Protein AF-A0A2S6UN45-F1 (afdb_monomer)

Mean predicted aligned error: 5.05 Å

Structure (mmCIF, N/CA/C/O backbone):
data_AF-A0A2S6UN45-F1
#
_entry.id   AF-A0A2S6UN45-F1
#
loop_
_atom_site.group_PDB
_atom_site.id
_atom_site.type_symbol
_atom_site.label_atom_id
_atom_site.label_alt_id
_atom_site.label_comp_id
_atom_site.label_asym_id
_atom_site.label_entity_id
_atom_site.label_seq_id
_atom_site.pdbx_PDB_ins_code
_atom_site.Cartn_x
_atom_site.Cartn_y
_atom_site.Cartn_z
_atom_site.occupancy
_atom_site.B_iso_or_equiv
_atom_site.auth_seq_id
_atom_site.auth_comp_id
_atom_site.auth_asym_id
_atom_site.auth_atom_id
_atom_site.pdbx_PDB_model_num
ATOM 1 N N . LYS A 1 1 ? 7.413 -21.557 7.118 1.00 62.69 1 LYS A N 1
ATOM 2 C CA . LYS A 1 1 ? 7.357 -20.370 6.229 1.00 62.69 1 LYS A CA 1
ATOM 3 C C . LYS A 1 1 ? 7.084 -19.156 7.104 1.00 62.69 1 LYS A C 1
ATOM 5 O O . LYS A 1 1 ? 6.258 -19.280 8.000 1.00 62.69 1 LYS A O 1
ATOM 10 N N . GLY A 1 2 ? 7.836 -18.070 6.923 1.00 79.25 2 GLY A N 1
ATOM 11 C CA . GLY A 1 2 ? 7.660 -16.837 7.694 1.00 79.25 2 GLY A CA 1
ATOM 12 C C . GLY A 1 2 ? 6.434 -16.041 7.246 1.00 79.25 2 GLY A C 1
ATOM 13 O O . GLY A 1 2 ? 5.742 -16.425 6.303 1.00 79.25 2 GLY A O 1
ATOM 14 N N . MET A 1 3 ? 6.176 -14.938 7.940 1.00 85.38 3 MET A N 1
ATOM 15 C CA . MET A 1 3 ? 5.156 -13.966 7.563 1.00 85.38 3 MET A CA 1
ATOM 16 C C . MET A 1 3 ? 5.664 -13.112 6.396 1.00 85.38 3 MET A C 1
ATOM 18 O O . MET A 1 3 ? 6.809 -12.667 6.418 1.00 85.38 3 MET A O 1
ATOM 22 N N . MET A 1 4 ? 4.829 -12.912 5.379 1.00 86.44 4 MET A N 1
ATOM 23 C CA . MET A 1 4 ? 5.142 -12.061 4.233 1.00 86.44 4 MET A CA 1
ATOM 24 C C . MET A 1 4 ? 4.713 -10.622 4.479 1.00 86.44 4 MET A C 1
ATOM 26 O O . MET A 1 4 ? 3.670 -10.365 5.084 1.00 86.44 4 MET A O 1
ATOM 30 N N . GLU A 1 5 ? 5.482 -9.691 3.927 1.00 84.62 5 GLU A N 1
ATOM 31 C CA . GLU A 1 5 ? 5.217 -8.261 4.009 1.00 84.62 5 GLU A CA 1
ATOM 32 C C . GLU A 1 5 ? 5.177 -7.636 2.616 1.00 84.62 5 GLU A C 1
ATOM 34 O O . GLU A 1 5 ? 5.808 -8.126 1.677 1.00 84.62 5 GLU A O 1
ATOM 39 N N . LEU A 1 6 ? 4.413 -6.552 2.482 1.00 86.12 6 LEU A N 1
ATOM 40 C CA . LEU A 1 6 ? 4.423 -5.735 1.275 1.00 86.12 6 LEU A CA 1
ATOM 41 C C . LEU A 1 6 ? 5.539 -4.686 1.386 1.00 86.12 6 LEU A C 1
ATOM 43 O O . LEU A 1 6 ? 5.697 -4.098 2.458 1.00 86.12 6 LEU A O 1
ATOM 47 N N . PRO A 1 7 ? 6.282 -4.398 0.302 1.00 87.81 7 PRO A N 1
ATOM 48 C CA . PRO A 1 7 ? 7.245 -3.305 0.298 1.00 87.81 7 PRO A CA 1
ATOM 49 C C . PRO A 1 7 ? 6.556 -1.982 0.639 1.00 87.81 7 PRO A C 1
ATOM 51 O O . PRO A 1 7 ? 5.569 -1.610 0.003 1.00 87.81 7 PRO A O 1
ATOM 54 N N . MET A 1 8 ? 7.080 -1.264 1.630 1.00 90.19 8 MET A N 1
ATOM 55 C CA . MET A 1 8 ? 6.519 0.012 2.066 1.00 90.19 8 MET A CA 1
ATOM 56 C C . MET A 1 8 ? 7.600 0.979 2.536 1.00 90.19 8 MET A C 1
ATOM 58 O O . MET A 1 8 ? 8.703 0.581 2.914 1.00 90.19 8 MET A O 1
ATOM 62 N N . THR A 1 9 ? 7.269 2.269 2.526 1.00 92.12 9 THR A N 1
ATOM 63 C CA . THR A 1 9 ? 8.097 3.280 3.181 1.00 92.12 9 THR A CA 1
ATOM 64 C C . THR A 1 9 ? 8.097 3.074 4.701 1.00 92.12 9 THR A C 1
ATOM 66 O O . THR A 1 9 ? 7.168 2.468 5.246 1.00 92.12 9 THR A O 1
ATOM 69 N N . PRO A 1 10 ? 9.109 3.590 5.423 1.00 91.69 10 PRO A N 1
ATOM 70 C CA . PRO A 1 10 ? 9.064 3.623 6.878 1.00 91.69 10 PRO A CA 1
ATOM 71 C C . PRO A 1 10 ? 7.808 4.342 7.387 1.00 91.69 10 PRO A C 1
ATOM 73 O O . PRO A 1 10 ? 7.331 5.307 6.779 1.00 91.69 10 PRO A O 1
ATOM 76 N N . LEU A 1 11 ? 7.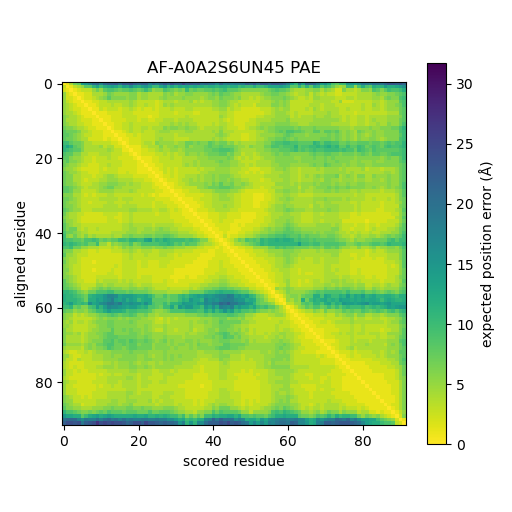296 3.900 8.536 1.00 90.06 11 LEU A N 1
ATOM 77 C CA . LEU A 1 11 ? 6.208 4.599 9.214 1.00 90.06 11 LEU A CA 1
ATOM 78 C C . LEU A 1 11 ? 6.652 6.021 9.576 1.00 90.06 11 LEU A C 1
ATOM 80 O O . LEU A 1 11 ? 7.765 6.243 10.051 1.00 90.06 11 LEU A O 1
ATOM 84 N N . SER A 1 12 ? 5.770 6.986 9.337 1.00 91.31 12 SER A N 1
ATOM 85 C CA . SER A 1 12 ? 6.044 8.403 9.548 1.00 91.31 12 SER A CA 1
ATOM 86 C C . SER A 1 12 ? 4.812 9.088 10.124 1.00 91.31 12 SER A C 1
ATOM 88 O O . SER A 1 12 ? 3.699 8.877 9.652 1.00 91.31 12 SER A O 1
ATOM 90 N N . ASN A 1 13 ? 5.028 9.980 11.091 1.00 91.19 13 ASN A N 1
ATOM 91 C CA . ASN A 1 13 ? 3.980 10.851 11.637 1.00 91.19 13 ASN A CA 1
ATOM 92 C C . ASN A 1 13 ? 3.648 12.025 10.697 1.00 91.19 13 ASN A C 1
ATOM 94 O O . ASN A 1 13 ? 2.756 12.823 10.974 1.00 91.19 13 ASN A O 1
ATOM 98 N N . LYS A 1 14 ? 4.399 12.169 9.598 1.00 90.12 1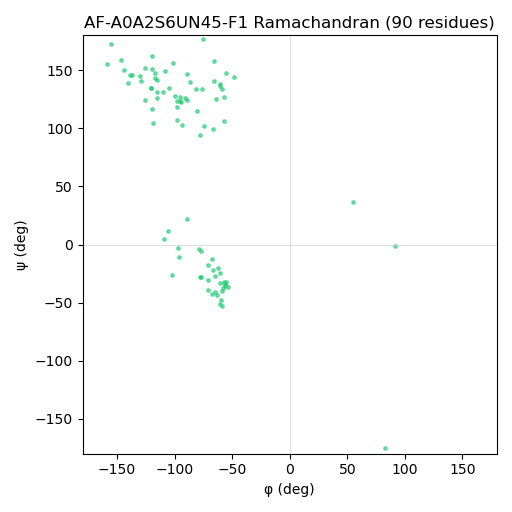4 LYS A N 1
ATOM 99 C CA . LYS A 1 14 ? 4.188 13.172 8.552 1.00 90.12 14 LYS A CA 1
ATOM 100 C C . LYS A 1 14 ? 3.820 12.478 7.250 1.00 90.12 14 LYS A C 1
ATOM 102 O O . LYS A 1 14 ? 4.420 11.458 6.907 1.00 90.12 14 LYS A O 1
ATOM 107 N N . LYS A 1 15 ? 2.900 13.081 6.495 1.00 88.31 15 LYS A N 1
ATOM 108 C CA . LYS A 1 15 ? 2.576 12.625 5.142 1.00 88.31 15 LYS A CA 1
ATOM 109 C C . LYS A 1 15 ? 3.825 12.662 4.269 1.00 88.31 15 LYS A C 1
ATOM 111 O O . LYS A 1 15 ? 4.575 13.640 4.271 1.00 88.31 15 LYS A O 1
ATOM 116 N N . TRP A 1 16 ? 4.031 11.582 3.529 1.00 89.81 16 TRP A N 1
ATOM 117 C CA . TRP A 1 16 ? 5.059 11.529 2.507 1.00 89.81 16 TRP A CA 1
ATOM 118 C C . TRP A 1 16 ? 4.713 12.505 1.381 1.00 89.81 16 TRP A C 1
ATOM 120 O O . TRP A 1 16 ? 3.548 12.649 1.015 1.00 89.81 16 TRP A O 1
ATOM 130 N N . ASN A 1 17 ? 5.723 13.188 0.847 1.00 86.19 17 ASN A N 1
ATOM 131 C CA . ASN A 1 17 ? 5.571 13.986 -0.363 1.00 86.19 17 ASN A CA 1
ATOM 132 C C . ASN A 1 17 ? 6.143 13.210 -1.554 1.00 86.19 17 ASN A C 1
ATOM 134 O O . ASN A 1 17 ? 7.002 12.344 -1.387 1.00 86.19 17 ASN A O 1
ATOM 138 N N . SER A 1 18 ? 5.675 13.523 -2.760 1.00 79.62 18 SER A N 1
ATOM 139 C CA . SER A 1 18 ? 6.066 12.812 -3.984 1.00 79.62 18 SER A CA 1
ATOM 140 C C . SER A 1 18 ? 7.579 12.798 -4.219 1.00 79.62 18 SER A C 1
ATOM 142 O O . SER A 1 18 ? 8.121 11.792 -4.664 1.00 79.62 18 SER A O 1
ATOM 144 N N . VAL A 1 19 ? 8.282 13.875 -3.859 1.00 84.56 19 VAL A N 1
ATOM 145 C CA . VAL A 1 19 ? 9.735 14.002 -4.050 1.00 84.56 19 VAL A CA 1
ATOM 146 C C . VAL A 1 19 ? 10.517 13.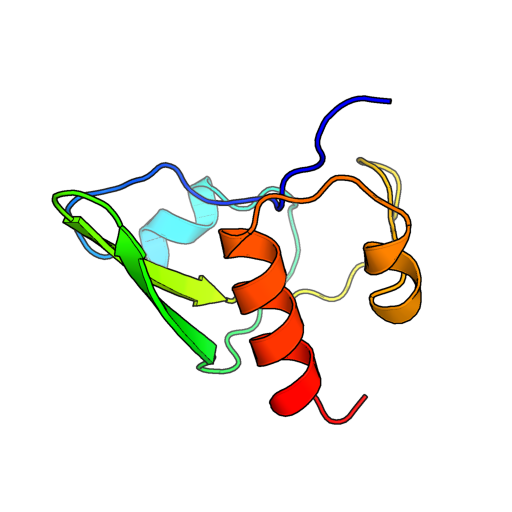086 -3.102 1.00 84.56 19 VAL A C 1
ATOM 148 O O . VAL A 1 19 ? 11.518 12.489 -3.499 1.00 84.56 19 VAL A O 1
ATOM 151 N N . SER A 1 20 ? 10.082 12.947 -1.848 1.00 84.50 20 SER A N 1
ATOM 152 C CA . SER A 1 20 ? 10.761 12.102 -0.861 1.00 84.50 20 SER A CA 1
ATOM 153 C C . SER A 1 20 ? 10.460 10.616 -1.042 1.00 84.50 20 SER A C 1
ATOM 155 O O . SER A 1 20 ? 11.331 9.798 -0.743 1.00 84.50 20 SER A O 1
ATOM 157 N N . LEU A 1 21 ? 9.290 10.265 -1.589 1.00 87.69 21 LEU A N 1
ATOM 158 C CA . LEU A 1 21 ? 8.896 8.878 -1.869 1.00 87.69 21 LEU A CA 1
ATOM 159 C C . LEU A 1 21 ? 9.871 8.154 -2.800 1.00 87.69 21 LEU A C 1
ATOM 161 O O . LEU A 1 21 ? 10.180 6.989 -2.555 1.00 87.69 21 LEU A O 1
ATOM 165 N N . VAL A 1 22 ? 10.418 8.851 -3.803 1.00 87.56 22 VAL A N 1
ATOM 166 C CA . VAL A 1 22 ? 11.333 8.266 -4.802 1.00 87.56 22 VAL A CA 1
ATOM 167 C C . VAL A 1 22 ? 12.542 7.584 -4.152 1.00 87.56 22 VAL A C 1
ATOM 169 O O . VAL A 1 22 ? 13.029 6.571 -4.648 1.00 87.56 22 VAL A O 1
ATOM 172 N N . LYS A 1 23 ? 13.011 8.094 -3.005 1.00 89.00 23 LYS A N 1
ATOM 173 C CA . LYS A 1 23 ? 14.156 7.529 -2.269 1.00 89.00 23 LYS A CA 1
ATOM 174 C C . LYS A 1 23 ? 13.851 6.189 -1.597 1.00 89.00 23 LYS A C 1
ATOM 176 O O . LYS A 1 23 ? 14.778 5.485 -1.211 1.00 89.00 23 LYS A O 1
ATOM 181 N N . HIS A 1 24 ? 12.573 5.862 -1.437 1.00 90.19 24 HIS A N 1
ATOM 182 C CA . HIS A 1 24 ? 12.097 4.663 -0.756 1.00 90.19 24 HIS A CA 1
ATOM 183 C C . HIS A 1 24 ? 11.485 3.640 -1.714 1.00 90.19 24 HIS A C 1
ATOM 185 O O . HIS A 1 24 ? 10.969 2.619 -1.262 1.00 90.19 24 HIS A O 1
ATOM 191 N N . TYR A 1 25 ? 11.530 3.889 -3.025 1.00 89.44 25 TYR A N 1
ATOM 192 C CA . TYR A 1 25 ? 11.046 2.920 -3.993 1.00 89.44 25 TYR A CA 1
ATOM 193 C C . TYR A 1 25 ? 11.894 1.646 -3.939 1.00 89.44 25 TYR A C 1
ATOM 195 O O . TYR A 1 25 ? 13.115 1.714 -4.094 1.00 89.44 25 TYR A O 1
ATOM 203 N N . PRO A 1 26 ? 11.267 0.473 -3.738 1.00 87.31 26 PRO A N 1
ATOM 204 C CA . PRO A 1 26 ? 11.997 -0.786 -3.613 1.00 87.31 26 PRO A CA 1
ATOM 205 C C . PRO A 1 26 ? 12.683 -1.184 -4.924 1.00 87.31 26 PRO A C 1
ATOM 207 O O . PRO A 1 26 ? 13.635 -1.960 -4.917 1.00 87.31 26 PRO A O 1
ATOM 210 N N . LEU A 1 27 ? 12.199 -0.660 -6.053 1.00 87.12 27 LEU A N 1
ATOM 211 C CA . LEU A 1 27 ? 12.698 -0.932 -7.393 1.00 87.12 27 LEU A CA 1
ATOM 212 C C . LEU A 1 27 ? 12.776 0.373 -8.195 1.00 87.12 27 LEU A C 1
ATOM 214 O O . LEU A 1 27 ? 11.929 1.258 -8.056 1.00 87.12 27 LEU A O 1
ATOM 218 N N . LYS A 1 28 ? 13.788 0.465 -9.066 1.00 85.12 28 LYS A N 1
ATOM 219 C CA . LYS A 1 28 ? 13.910 1.532 -10.066 1.00 85.12 28 LYS A CA 1
ATOM 220 C C . LYS A 1 28 ? 12.968 1.230 -11.232 1.00 85.12 28 LYS A C 1
ATOM 222 O O . LYS A 1 28 ? 13.327 0.475 -12.133 1.00 85.12 28 LYS A O 1
ATOM 227 N N . CYS A 1 29 ? 11.770 1.789 -11.181 1.00 87.12 29 CYS A N 1
ATOM 228 C CA . CYS A 1 29 ? 10.738 1.652 -12.202 1.00 87.12 29 CYS A CA 1
ATOM 229 C C . CYS A 1 29 ? 9.792 2.855 -12.154 1.00 87.12 29 CYS A C 1
ATOM 231 O O . CYS A 1 29 ? 9.882 3.683 -11.244 1.00 87.12 29 CYS A O 1
ATOM 233 N N . ASP A 1 30 ? 8.897 2.943 -13.133 1.00 89.38 30 ASP A N 1
ATOM 234 C CA . ASP A 1 30 ? 7.892 3.997 -13.178 1.00 89.38 30 ASP A CA 1
ATOM 235 C C . ASP A 1 30 ? 6.736 3.633 -12.250 1.00 89.38 30 ASP A C 1
ATOM 237 O O . ASP A 1 30 ? 6.046 2.627 -12.448 1.00 89.38 30 ASP A O 1
ATOM 241 N N . TRP A 1 31 ? 6.565 4.429 -11.199 1.00 90.62 31 TRP A N 1
ATOM 242 C CA . TRP A 1 31 ? 5.482 4.273 -10.239 1.00 90.62 31 TRP A CA 1
ATOM 243 C C . TRP A 1 31 ? 4.322 5.187 -10.621 1.00 90.62 31 TRP A C 1
ATOM 245 O O . TRP A 1 31 ? 4.487 6.391 -10.799 1.00 90.62 31 TRP A O 1
ATOM 255 N N . GLU A 1 32 ? 3.142 4.597 -10.725 1.00 91.38 32 GLU A N 1
ATOM 256 C CA . GLU A 1 32 ? 1.884 5.243 -11.046 1.00 91.38 32 GLU A CA 1
ATOM 257 C C . GLU A 1 32 ? 1.019 5.370 -9.795 1.00 91.38 32 GLU A C 1
ATOM 259 O O . GLU A 1 32 ? 0.820 4.416 -9.034 1.00 91.38 32 GLU A O 1
ATOM 264 N N . ASP A 1 33 ? 0.441 6.552 -9.631 1.00 91.44 33 ASP A N 1
ATOM 265 C CA . ASP A 1 33 ? -0.576 6.809 -8.628 1.00 91.44 33 ASP A CA 1
ATOM 266 C C . ASP A 1 33 ? -1.971 6.518 -9.202 1.00 91.44 33 ASP A C 1
ATOM 268 O O . ASP A 1 33 ? -2.363 7.059 -10.237 1.00 91.44 33 ASP A O 1
ATOM 272 N N . LYS A 1 34 ? -2.728 5.648 -8.527 1.00 90.12 34 LYS A N 1
ATOM 273 C CA . LYS A 1 34 ? -4.134 5.343 -8.856 1.00 90.12 34 LYS A CA 1
ATOM 274 C C . LYS A 1 34 ? -5.121 5.976 -7.870 1.00 90.12 34 LYS A C 1
ATOM 276 O O . LYS A 1 34 ? -6.299 5.634 -7.888 1.00 90.12 34 LYS A O 1
ATOM 281 N N . ASN A 1 35 ? -4.653 6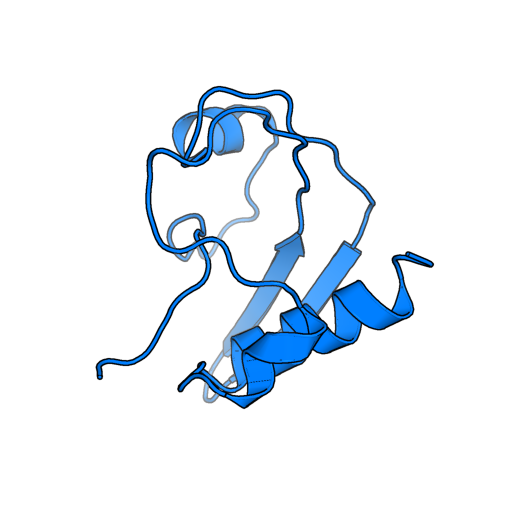.881 -7.010 1.00 90.50 35 ASN A N 1
ATOM 282 C CA . ASN A 1 35 ? -5.407 7.546 -5.946 1.00 90.50 35 ASN A CA 1
ATOM 283 C C . ASN A 1 35 ? -6.092 6.567 -4.977 1.00 90.50 35 ASN A C 1
ATOM 285 O O . ASN A 1 35 ? -7.203 6.811 -4.503 1.00 90.50 35 ASN A O 1
ATOM 289 N N . ILE A 1 36 ? -5.439 5.439 -4.675 1.00 92.25 36 ILE A N 1
ATOM 290 C CA . ILE A 1 36 ? -5.984 4.428 -3.763 1.00 92.25 36 ILE A CA 1
ATOM 291 C C . ILE A 1 36 ? -5.393 4.620 -2.369 1.00 92.25 36 ILE A C 1
ATOM 293 O O . ILE A 1 36 ? -4.193 4.453 -2.149 1.00 92.25 36 ILE A O 1
ATOM 297 N N . PHE A 1 37 ? -6.275 4.899 -1.411 1.00 91.94 37 PHE A N 1
ATOM 298 C CA . PHE A 1 37 ? -5.927 5.091 -0.008 1.00 91.94 37 PHE A CA 1
ATOM 299 C C . PHE A 1 37 ? -6.580 4.029 0.877 1.00 91.94 37 PHE A C 1
ATOM 301 O O . PHE A 1 37 ? -7.727 3.614 0.662 1.00 91.94 37 PHE A O 1
ATOM 308 N N . VAL A 1 38 ? -5.849 3.607 1.905 1.00 92.38 38 VAL A N 1
ATOM 309 C CA . VAL A 1 38 ? -6.315 2.697 2.953 1.00 92.38 38 VAL A CA 1
ATOM 310 C C . VAL A 1 38 ? -6.064 3.363 4.293 1.00 92.38 38 VAL A C 1
ATOM 312 O O . VAL A 1 38 ? -4.937 3.729 4.605 1.00 92.38 38 VAL A O 1
ATOM 315 N N . SER A 1 39 ? -7.115 3.498 5.095 1.00 91.94 39 SER A N 1
ATOM 316 C CA . SER A 1 39 ? -7.015 3.990 6.464 1.00 91.94 39 SER A CA 1
ATOM 317 C C . SER A 1 39 ? -7.549 2.936 7.423 1.00 91.94 39 SER A C 1
ATOM 319 O O . SER A 1 39 ? -8.589 2.322 7.166 1.00 91.94 39 SER A O 1
ATOM 321 N N . THR A 1 40 ? -6.831 2.687 8.514 1.00 90.88 40 THR A N 1
ATOM 322 C CA . THR A 1 40 ? -7.283 1.797 9.585 1.00 90.88 40 THR A CA 1
ATOM 323 C C . THR A 1 40 ? -6.933 2.393 10.935 1.00 90.88 40 THR A C 1
ATOM 325 O O . THR A 1 40 ? -5.874 2.991 11.109 1.00 90.88 40 THR A O 1
ATOM 328 N N . LEU A 1 41 ? -7.790 2.154 11.921 1.00 91.31 41 LEU A N 1
ATOM 329 C CA . LEU A 1 41 ? -7.425 2.353 13.313 1.00 91.31 41 LEU A CA 1
ATOM 330 C C . LEU A 1 41 ? -6.643 1.127 13.801 1.00 91.31 41 LEU A C 1
ATOM 332 O O . LEU A 1 41 ? -7.038 -0.013 13.532 1.00 91.31 41 LEU A O 1
ATOM 336 N N . LEU A 1 42 ? -5.530 1.373 14.479 1.00 88.00 42 LEU A N 1
ATOM 337 C CA . LEU A 1 42 ? -4.784 0.413 15.287 1.00 88.00 42 LEU A CA 1
ATOM 338 C C . LEU A 1 42 ? -4.767 0.939 16.726 1.00 88.00 42 LEU A C 1
ATOM 340 O O . LEU A 1 42 ? -5.071 2.106 16.973 1.00 88.00 42 LEU A O 1
ATOM 344 N N . SER A 1 43 ? -4.461 0.080 17.696 1.00 88.44 43 SER A N 1
ATOM 345 C CA . SER A 1 43 ? -4.488 0.463 19.109 1.00 88.44 43 SER A CA 1
ATOM 346 C C . SER A 1 43 ? -3.565 1.659 19.372 1.00 88.44 43 SER A C 1
ATOM 348 O O . SER A 1 43 ? -2.346 1.519 19.374 1.00 88.44 43 SER A O 1
ATOM 350 N N . GLY A 1 44 ? -4.160 2.837 19.579 1.00 89.44 44 GLY A N 1
ATOM 351 C CA . GLY A 1 44 ? -3.453 4.080 19.889 1.00 89.44 44 GLY A CA 1
ATOM 352 C C . GLY A 1 44 ? -3.051 4.956 18.696 1.00 89.44 44 GLY A C 1
ATOM 353 O O . GLY A 1 44 ? -2.506 6.030 18.930 1.00 89.44 44 GLY A O 1
ATOM 354 N N . PHE A 1 45 ? -3.316 4.564 17.442 1.00 90.00 45 PHE A N 1
ATOM 355 C CA . PHE A 1 45 ? -3.032 5.420 16.280 1.00 90.00 45 PHE A CA 1
ATOM 356 C C . PHE A 1 45 ? -3.852 5.053 15.037 1.00 90.00 45 PHE A C 1
ATOM 358 O O . PHE A 1 45 ? -4.279 3.914 14.849 1.00 90.00 45 PHE A O 1
ATOM 365 N N . GLN A 1 46 ? -4.046 6.027 14.149 1.00 92.25 46 GLN A N 1
ATOM 366 C CA . GLN A 1 46 ? -4.621 5.809 12.825 1.00 92.25 46 GLN A CA 1
ATOM 367 C C . GLN A 1 46 ? -3.492 5.650 11.808 1.00 92.25 46 GLN A C 1
ATOM 369 O O . GLN A 1 46 ? -2.632 6.519 11.680 1.00 92.25 46 GLN A O 1
ATOM 374 N N . LEU A 1 47 ? -3.494 4.532 11.090 1.00 92.06 47 LEU A N 1
ATOM 375 C CA . LEU A 1 47 ? -2.572 4.286 9.992 1.00 92.06 47 LEU A CA 1
ATOM 376 C C . LEU A 1 47 ? -3.243 4.683 8.680 1.00 92.06 47 LEU A C 1
ATOM 378 O O . LEU A 1 47 ? -4.288 4.135 8.325 1.00 92.06 47 LEU A O 1
ATOM 382 N N . GLU A 1 48 ? -2.615 5.599 7.953 1.00 93.06 48 GLU A N 1
ATOM 383 C CA . GLU A 1 48 ? -2.990 5.978 6.593 1.00 93.06 48 GLU A CA 1
ATOM 384 C C . GLU A 1 48 ? -1.925 5.485 5.615 1.00 93.06 48 GLU A C 1
ATOM 386 O O . GLU A 1 48 ? -0.730 5.698 5.817 1.00 93.06 48 GLU A O 1
ATOM 391 N N . MET A 1 49 ? -2.359 4.827 4.546 1.00 92.75 49 MET A N 1
ATOM 392 C CA . MET A 1 49 ? -1.496 4.317 3.488 1.00 92.75 49 MET A CA 1
ATOM 393 C C . MET A 1 49 ? -2.019 4.763 2.131 1.00 92.75 49 MET A C 1
ATOM 395 O O . MET A 1 49 ? -3.223 4.736 1.871 1.00 92.75 49 MET A O 1
ATOM 399 N N . HIS A 1 50 ? -1.088 5.120 1.257 1.00 92.75 50 HIS A N 1
ATOM 400 C CA . HIS A 1 50 ? -1.324 5.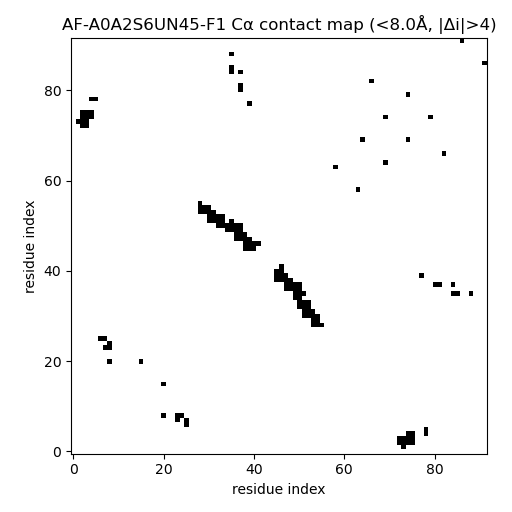459 -0.139 1.00 92.75 50 HIS A CA 1
ATOM 401 C C . HIS A 1 50 ? -0.617 4.420 -1.004 1.00 92.75 50 HIS A C 1
ATOM 403 O O . HIS A 1 50 ? 0.564 4.143 -0.797 1.00 92.75 50 HIS A O 1
ATOM 409 N N . ILE A 1 51 ? -1.361 3.794 -1.910 1.00 92.06 51 ILE A N 1
ATOM 410 C CA . ILE A 1 51 ? -0.880 2.669 -2.709 1.00 92.06 51 ILE A CA 1
ATOM 411 C C . ILE A 1 51 ? -0.444 3.174 -4.080 1.00 92.06 51 ILE A C 1
ATOM 413 O O . ILE A 1 51 ? -1.243 3.754 -4.818 1.00 92.06 51 ILE A O 1
ATOM 417 N N . LEU A 1 52 ? 0.808 2.888 -4.425 1.00 91.50 52 LEU A N 1
ATOM 418 C CA . LEU A 1 52 ? 1.380 3.136 -5.743 1.00 91.50 52 LEU A CA 1
ATOM 419 C C . LEU A 1 52 ? 1.579 1.813 -6.484 1.00 91.50 52 LEU A C 1
ATOM 421 O O . LEU A 1 52 ? 1.837 0.775 -5.869 1.00 91.50 52 LEU A O 1
ATOM 425 N N . PHE A 1 53 ? 1.481 1.861 -7.807 1.00 91.19 53 PHE A N 1
ATOM 426 C CA . PHE A 1 53 ? 1.589 0.693 -8.677 1.00 91.19 53 PHE A CA 1
ATOM 427 C C . PHE A 1 53 ? 2.749 0.861 -9.636 1.00 91.19 53 PHE A C 1
ATOM 429 O O . PHE A 1 53 ? 3.070 1.967 -10.038 1.00 91.19 53 PHE A O 1
ATOM 436 N N . SER A 1 54 ? 3.359 -0.236 -10.054 1.00 90.19 54 SER A N 1
ATOM 437 C CA . SER A 1 54 ? 4.331 -0.204 -11.138 1.00 90.19 54 SER A CA 1
ATOM 438 C C . SER A 1 54 ? 4.212 -1.468 -11.968 1.00 90.19 54 SER A C 1
ATOM 440 O O . SER A 1 54 ? 3.824 -2.524 -11.462 1.00 90.19 54 SER A O 1
ATOM 442 N N . LYS A 1 55 ? 4.536 -1.355 -13.254 1.00 88.94 55 LYS A N 1
ATOM 443 C CA . LYS A 1 55 ? 4.676 -2.500 -14.149 1.00 88.94 55 LYS A CA 1
ATOM 444 C C . LYS A 1 55 ? 6.153 -2.808 -14.287 1.00 88.94 55 LYS A C 1
ATOM 446 O O . LYS A 1 55 ? 6.940 -1.930 -14.631 1.00 88.94 55 LYS A O 1
ATOM 451 N N . ILE A 1 56 ? 6.523 -4.062 -14.053 1.00 86.94 56 ILE A N 1
ATOM 452 C CA . ILE A 1 56 ? 7.901 -4.500 -14.229 1.00 86.94 56 ILE A CA 1
ATOM 453 C C . ILE A 1 56 ? 7.967 -5.768 -15.071 1.00 86.94 56 ILE A C 1
ATOM 455 O O . ILE A 1 56 ? 7.130 -6.658 -14.949 1.00 86.94 56 ILE A O 1
ATOM 459 N N . ASN A 1 57 ? 9.016 -5.865 -15.885 1.00 82.00 57 ASN A N 1
ATOM 460 C CA . ASN A 1 57 ? 9.292 -7.053 -16.694 1.00 82.00 57 ASN A CA 1
ATOM 461 C C . ASN A 1 57 ? 10.301 -7.997 -16.018 1.00 82.00 57 ASN A C 1
ATOM 463 O O . ASN A 1 57 ? 10.511 -9.112 -16.483 1.00 82.00 57 ASN A O 1
ATOM 467 N N . ASN A 1 58 ? 10.952 -7.560 -14.935 1.00 77.75 58 ASN A N 1
ATOM 468 C CA . ASN A 1 58 ? 12.057 -8.278 -14.309 1.00 77.75 58 ASN A CA 1
ATOM 469 C C . ASN A 1 58 ? 11.737 -8.670 -12.859 1.00 77.75 58 ASN A C 1
ATOM 471 O O . ASN A 1 58 ? 11.817 -7.843 -11.959 1.00 77.75 58 ASN A O 1
ATOM 475 N N . GLN A 1 59 ? 11.439 -9.947 -12.629 1.00 78.19 59 GLN A N 1
ATOM 476 C CA . GLN A 1 59 ? 10.999 -10.492 -11.337 1.00 78.19 59 GLN A CA 1
ATOM 477 C C . GLN A 1 59 ? 12.147 -10.956 -10.415 1.00 78.19 59 GLN A C 1
ATOM 479 O O . GLN A 1 59 ? 11.949 -11.780 -9.530 1.00 78.19 59 GLN A O 1
ATOM 484 N N . ARG A 1 60 ? 13.378 -10.464 -10.606 1.00 69.94 60 ARG A N 1
ATOM 485 C CA . ARG A 1 60 ? 14.574 -11.001 -9.920 1.00 69.94 60 ARG A CA 1
ATOM 486 C C . ARG A 1 60 ? 14.640 -10.775 -8.400 1.00 69.94 60 ARG A C 1
ATOM 488 O O . ARG A 1 60 ? 15.474 -11.402 -7.759 1.00 69.94 60 ARG A O 1
ATOM 495 N N . ASN A 1 61 ? 13.785 -9.927 -7.823 1.00 70.12 61 ASN A N 1
ATOM 496 C CA . ASN A 1 61 ? 13.824 -9.583 -6.398 1.00 70.12 61 ASN A CA 1
ATOM 497 C C . ASN A 1 61 ? 12.516 -9.977 -5.696 1.00 70.12 61 ASN A C 1
ATOM 499 O O .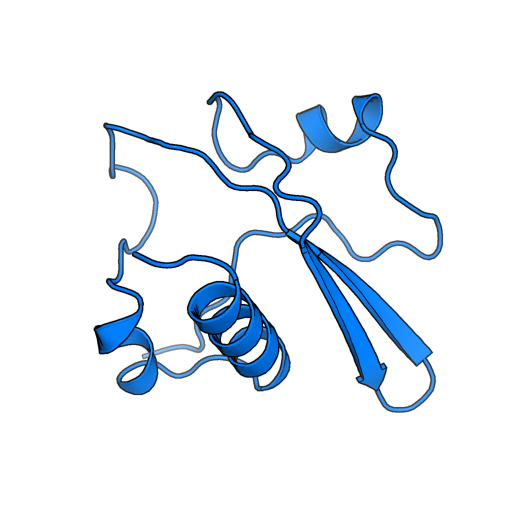 ASN A 1 61 ? 11.470 -9.399 -5.989 1.00 70.12 61 ASN A O 1
ATOM 503 N N . GLY A 1 62 ? 12.602 -10.909 -4.743 1.00 77.38 62 GLY A N 1
ATOM 504 C CA . GLY A 1 62 ? 11.476 -11.343 -3.910 1.00 77.38 62 GLY A CA 1
ATOM 505 C C . GLY A 1 62 ? 10.572 -12.398 -4.555 1.00 77.38 62 GLY A C 1
ATOM 506 O O . GLY A 1 62 ? 10.851 -12.911 -5.636 1.00 77.38 62 GLY A O 1
ATOM 507 N N . GLU A 1 63 ? 9.485 -12.735 -3.861 1.00 83.38 63 GLU A N 1
ATOM 508 C CA . GLU A 1 63 ? 8.452 -13.635 -4.377 1.00 83.38 63 GLU A CA 1
ATOM 509 C C . GLU A 1 63 ? 7.359 -12.836 -5.097 1.00 83.38 63 GLU A C 1
ATOM 511 O O . GLU A 1 63 ? 6.758 -11.924 -4.529 1.00 83.38 63 GLU A O 1
ATOM 516 N N . TRP A 1 64 ? 7.085 -13.208 -6.349 1.00 86.12 64 TRP A N 1
ATOM 517 C CA . TRP A 1 64 ? 6.024 -12.626 -7.168 1.00 86.12 64 TRP A CA 1
ATOM 518 C C . TRP A 1 64 ? 4.801 -13.526 -7.104 1.00 86.12 64 TRP A C 1
ATOM 520 O O . TRP A 1 64 ? 4.787 -14.620 -7.665 1.00 86.12 64 TRP A O 1
ATOM 530 N N . ILE A 1 65 ? 3.778 -13.077 -6.383 1.00 87.31 65 ILE A N 1
ATOM 531 C CA . ILE A 1 65 ? 2.587 -13.875 -6.101 1.00 87.31 65 ILE A CA 1
ATOM 532 C C . ILE A 1 65 ? 1.389 -13.206 -6.766 1.00 87.31 65 ILE A C 1
ATOM 534 O O . ILE A 1 65 ? 1.169 -12.006 -6.619 1.00 87.31 65 ILE A O 1
ATOM 538 N N . SER A 1 66 ? 0.600 -13.997 -7.496 1.00 86.94 66 SER A N 1
ATOM 539 C CA . SER A 1 66 ? -0.704 -13.552 -7.993 1.00 86.94 66 SER A CA 1
ATOM 540 C C . SER A 1 66 ? -1.614 -13.190 -6.819 1.00 86.94 66 SER A C 1
ATOM 542 O O . SER A 1 66 ? -1.675 -13.947 -5.850 1.00 86.94 66 SER A O 1
ATOM 544 N N . LEU A 1 67 ? -2.365 -12.087 -6.913 1.00 86.00 67 LEU A N 1
ATOM 545 C CA . LEU A 1 67 ? -3.295 -11.679 -5.850 1.00 86.00 67 LEU A CA 1
ATOM 546 C C . LEU A 1 67 ? -4.274 -12.806 -5.482 1.00 86.00 67 LEU A C 1
ATOM 548 O O . LEU A 1 67 ? -4.488 -13.057 -4.301 1.00 86.00 67 LEU A O 1
ATOM 552 N N . ASN A 1 68 ? -4.724 -13.598 -6.461 1.00 85.56 68 ASN A N 1
ATOM 553 C CA . ASN A 1 68 ? -5.604 -14.754 -6.237 1.00 85.56 68 ASN A CA 1
ATOM 554 C C . ASN A 1 68 ? -4.987 -15.833 -5.326 1.00 85.56 68 ASN A C 1
ATOM 556 O O . ASN A 1 68 ? -5.705 -16.598 -4.687 1.00 85.56 68 ASN A O 1
ATOM 560 N N . ASN A 1 69 ? -3.656 -15.897 -5.248 1.00 87.31 69 ASN A N 1
ATOM 561 C CA . ASN A 1 69 ? -2.925 -16.887 -4.458 1.00 87.31 69 ASN A CA 1
ATOM 562 C C . ASN A 1 69 ? -2.490 -16.360 -3.086 1.00 87.31 69 ASN A C 1
ATOM 564 O O . ASN A 1 69 ? -1.919 -17.120 -2.303 1.00 87.31 69 ASN A O 1
ATOM 568 N N . ILE A 1 70 ? -2.750 -15.091 -2.762 1.00 85.81 70 ILE A N 1
ATOM 569 C CA . ILE A 1 70 ? -2.242 -14.464 -1.536 1.00 85.81 70 ILE A CA 1
ATOM 570 C C . ILE A 1 70 ? -2.807 -15.098 -0.259 1.00 85.81 70 ILE A C 1
ATOM 572 O O . ILE A 1 70 ? -2.143 -15.110 0.775 1.00 85.81 70 ILE A O 1
ATOM 576 N N . GLY A 1 71 ? -4.008 -15.683 -0.338 1.00 83.50 71 GLY A N 1
ATOM 577 C CA . GLY A 1 71 ? -4.643 -16.406 0.767 1.00 83.50 71 GLY A CA 1
ATOM 578 C C . GLY A 1 71 ? -3.859 -17.637 1.228 1.00 83.50 71 GLY A C 1
ATOM 579 O O . GLY A 1 71 ? -4.008 -18.057 2.373 1.00 83.50 71 GLY A O 1
ATOM 580 N N . ASN A 1 72 ? -2.972 -18.164 0.378 1.00 87.88 72 ASN A N 1
ATOM 581 C CA . ASN A 1 72 ? -2.101 -19.296 0.702 1.00 87.88 72 ASN A CA 1
ATOM 582 C C . ASN A 1 72 ? -0.882 -18.894 1.550 1.00 87.88 72 ASN A C 1
ATOM 584 O O . ASN A 1 72 ? -0.092 -19.755 1.943 1.00 87.88 72 ASN A O 1
ATOM 588 N N . TYR A 1 73 ? -0.709 -17.598 1.823 1.00 88.81 73 TYR A N 1
ATOM 589 C CA . TYR A 1 73 ? 0.437 -17.052 2.536 1.00 88.81 73 TYR A CA 1
ATOM 590 C C . TYR A 1 73 ? 0.020 -16.393 3.850 1.00 88.81 73 TYR A C 1
ATOM 592 O O . TYR A 1 73 ? -1.058 -15.810 3.998 1.00 88.81 73 TYR A O 1
ATOM 600 N N . ALA A 1 74 ? 0.914 -16.469 4.835 1.00 90.19 74 ALA A N 1
ATOM 601 C CA . ALA A 1 74 ? 0.749 -15.765 6.094 1.00 90.19 74 ALA A CA 1
ATOM 602 C C . ALA A 1 74 ? 1.039 -14.275 5.874 1.00 90.19 74 ALA A C 1
ATOM 604 O O . ALA A 1 74 ? 2.194 -13.872 5.778 1.00 90.19 74 ALA A O 1
ATOM 605 N N . VAL A 1 75 ? -0.020 -13.471 5.783 1.00 89.94 75 VAL A N 1
ATOM 606 C CA . VAL A 1 75 ? 0.052 -12.024 5.548 1.00 89.94 75 VAL A CA 1
ATOM 607 C C . VAL A 1 75 ? -0.612 -11.279 6.716 1.00 89.94 75 VAL A C 1
ATOM 609 O O . VAL A 1 75 ? -1.719 -11.666 7.117 1.00 89.94 75 VAL A O 1
ATOM 612 N N . PRO A 1 76 ? 0.007 -10.209 7.258 1.00 89.06 76 PRO A N 1
ATOM 613 C CA . PRO A 1 76 ? -0.595 -9.341 8.262 1.00 89.06 76 PRO A CA 1
ATOM 614 C C . PRO A 1 76 ? -2.008 -8.884 7.892 1.00 89.06 76 PRO A C 1
ATOM 616 O O . PRO A 1 76 ? -2.312 -8.588 6.734 1.00 89.06 76 PRO A O 1
ATOM 619 N N . SER A 1 77 ? -2.880 -8.761 8.894 1.00 88.50 77 SER A N 1
ATOM 620 C CA . SER A 1 77 ? -4.281 -8.357 8.700 1.00 88.50 77 SER A CA 1
ATOM 621 C C . SER A 1 77 ? -4.417 -7.010 7.985 1.00 88.50 77 SER A C 1
ATOM 623 O O . SER A 1 77 ? -5.326 -6.826 7.176 1.00 88.50 77 SER A O 1
ATOM 625 N N . ILE A 1 78 ? -3.488 -6.085 8.231 1.00 88.69 78 ILE A N 1
ATOM 626 C CA . ILE A 1 78 ? -3.445 -4.794 7.552 1.00 88.69 78 ILE A CA 1
ATOM 627 C C . ILE A 1 78 ? -3.204 -4.937 6.047 1.00 88.69 78 ILE A C 1
ATOM 629 O O . ILE A 1 78 ? -3.920 -4.335 5.250 1.00 88.69 78 ILE A O 1
ATOM 633 N N . PHE A 1 79 ? -2.283 -5.803 5.632 1.00 89.75 79 PHE A N 1
ATOM 634 C CA . PHE A 1 79 ? -2.016 -6.034 4.216 1.00 89.75 79 PHE A CA 1
ATOM 635 C C . PHE A 1 79 ? -3.157 -6.795 3.538 1.00 89.75 79 PHE A C 1
ATOM 637 O O . PHE A 1 79 ? -3.476 -6.494 2.393 1.00 89.75 79 PHE A O 1
ATOM 644 N N . LYS A 1 80 ? -3.884 -7.665 4.253 1.00 88.81 80 LYS A N 1
ATOM 645 C CA . LYS A 1 80 ? -5.141 -8.238 3.730 1.00 88.81 80 LYS A CA 1
ATOM 646 C C . LYS A 1 80 ? -6.179 -7.156 3.402 1.00 88.81 80 LYS A C 1
ATOM 648 O O . LYS A 1 80 ? -6.839 -7.238 2.369 1.00 88.81 80 LYS A O 1
ATOM 653 N N . LYS A 1 81 ? -6.302 -6.114 4.240 1.00 88.62 81 LYS A N 1
ATOM 654 C CA . LYS A 1 81 ? -7.176 -4.958 3.949 1.00 88.62 81 LYS A CA 1
ATOM 655 C C . LYS A 1 81 ? -6.702 -4.182 2.720 1.00 88.62 81 LYS A C 1
ATOM 657 O O . LYS A 1 81 ? -7.533 -3.774 1.913 1.00 88.62 81 LYS A O 1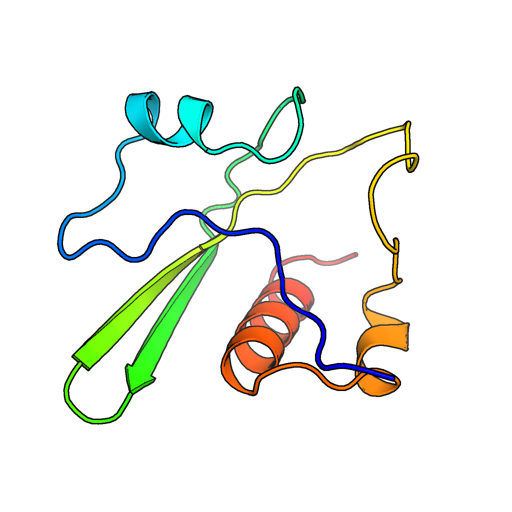
ATOM 662 N N . VAL A 1 82 ? -5.388 -3.995 2.581 1.00 90.50 82 VAL A N 1
ATOM 663 C CA . VAL A 1 82 ? -4.772 -3.360 1.405 1.00 90.50 82 VAL A CA 1
ATOM 664 C C . VAL A 1 82 ? -5.124 -4.132 0.140 1.00 90.50 82 VAL A C 1
ATOM 666 O O . VAL A 1 82 ? -5.690 -3.551 -0.779 1.00 90.50 82 VAL A O 1
ATOM 669 N N . ILE A 1 83 ? -4.889 -5.443 0.121 1.00 89.94 83 ILE A N 1
ATOM 670 C CA . ILE A 1 83 ? -5.169 -6.296 -1.039 1.00 89.94 83 ILE A CA 1
ATOM 671 C C . ILE A 1 83 ? -6.652 -6.258 -1.413 1.00 89.94 83 ILE A C 1
ATOM 673 O O . ILE A 1 83 ? -6.978 -5.974 -2.559 1.00 89.94 83 ILE A O 1
ATOM 677 N N . SER A 1 84 ? -7.557 -6.420 -0.443 1.00 88.31 84 SER A N 1
ATOM 678 C CA . SER A 1 84 ? -9.000 -6.344 -0.709 1.00 88.31 84 SER A CA 1
ATOM 679 C C . SER A 1 84 ? -9.429 -4.977 -1.263 1.00 88.31 84 SER A C 1
ATOM 681 O O . SER A 1 84 ? -10.350 -4.885 -2.076 1.00 88.31 84 SER A O 1
ATOM 683 N N . LYS A 1 85 ? -8.768 -3.885 -0.849 1.00 89.25 85 LYS A N 1
ATOM 684 C CA . LYS A 1 85 ? -9.004 -2.558 -1.433 1.00 89.25 85 LYS A CA 1
ATOM 685 C C . LYS A 1 85 ? -8.528 -2.510 -2.885 1.00 89.25 85 LYS A C 1
ATOM 687 O O . LYS A 1 85 ? -9.250 -1.966 -3.716 1.00 89.25 85 LYS A O 1
ATOM 692 N N . ILE A 1 86 ? -7.359 -3.074 -3.183 1.00 89.06 86 ILE A N 1
ATOM 693 C CA . ILE A 1 86 ? -6.803 -3.140 -4.540 1.00 89.06 86 ILE A CA 1
ATOM 694 C C . ILE A 1 86 ? -7.741 -3.927 -5.460 1.00 89.06 86 ILE A C 1
ATOM 696 O O . ILE A 1 86 ? -8.145 -3.385 -6.481 1.00 89.06 86 ILE A O 1
ATOM 700 N N . GLU A 1 87 ? -8.164 -5.131 -5.070 1.00 88.06 87 GLU A N 1
ATOM 701 C CA . GLU A 1 87 ? -9.069 -5.988 -5.861 1.00 88.06 87 GLU A CA 1
ATOM 702 C C . GLU A 1 87 ? -10.400 -5.306 -6.206 1.00 88.06 87 GLU A C 1
ATOM 704 O O . GLU A 1 87 ? -10.964 -5.535 -7.268 1.00 88.06 87 GLU A O 1
ATOM 709 N N . LYS A 1 88 ? -10.911 -4.434 -5.327 1.00 86.19 88 LYS A N 1
ATOM 710 C CA . LYS A 1 88 ? -12.144 -3.672 -5.588 1.00 86.19 88 LYS A CA 1
ATOM 711 C C . LYS A 1 88 ? -11.957 -2.495 -6.547 1.00 86.19 88 LYS A C 1
ATOM 713 O O . LYS A 1 88 ? -12.936 -2.051 -7.136 1.00 86.19 88 LYS A O 1
ATOM 718 N N . ASN A 1 89 ? -10.756 -1.918 -6.610 1.00 82.50 89 ASN A N 1
ATOM 719 C CA . ASN A 1 89 ? -10.486 -0.682 -7.360 1.00 82.50 89 ASN A CA 1
ATOM 720 C C . ASN A 1 89 ? -9.782 -0.947 -8.692 1.00 82.50 89 ASN A C 1
ATOM 722 O O . ASN A 1 89 ? -9.920 -0.160 -9.625 1.00 82.50 89 ASN A O 1
ATOM 726 N N . LEU A 1 90 ? -9.038 -2.044 -8.790 1.00 75.25 90 LEU A N 1
ATOM 727 C CA . LEU A 1 90 ? -8.513 -2.546 -10.043 1.00 75.25 90 LEU A CA 1
ATOM 728 C C . LEU A 1 90 ? -9.504 -3.576 -10.573 1.00 75.25 90 LEU A C 1
ATOM 730 O O . LEU A 1 90 ? -9.546 -4.704 -10.093 1.00 75.25 90 LEU A O 1
ATOM 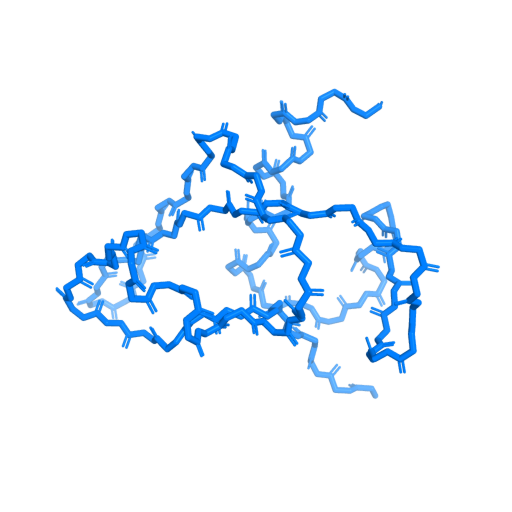734 N N . ILE A 1 91 ? -10.299 -3.184 -11.567 1.00 56.09 91 ILE A N 1
ATOM 735 C CA . ILE A 1 91 ? -10.879 -4.167 -12.482 1.00 56.09 91 ILE A CA 1
ATOM 736 C C . ILE A 1 91 ? -9.676 -4.740 -13.239 1.00 56.09 91 ILE A C 1
ATOM 738 O O . ILE A 1 91 ? -9.117 -4.058 -14.100 1.00 56.09 91 ILE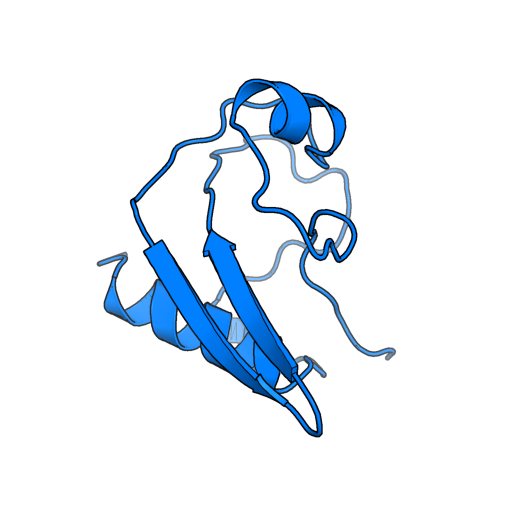 A O 1
ATOM 742 N N . ILE A 1 92 ? -9.199 -5.910 -12.815 1.00 49.22 92 ILE A N 1
ATOM 743 C CA . ILE A 1 92 ? -8.173 -6.685 -13.525 1.00 49.22 92 ILE A CA 1
ATOM 744 C C . ILE A 1 92 ? -8.878 -7.554 -14.559 1.00 49.22 92 ILE A C 1
ATOM 746 O O . ILE A 1 92 ? -9.885 -8.194 -14.179 1.00 49.22 92 ILE A O 1
#

Radius of gyration: 13.87 Å; Cα contacts (8 Å, |Δi|>4): 74; chains: 1; bounding box: 27×34×37 Å

Foldseek 3Di:
DDEDDDQDDDDDPDDDDPVRVVVRPPDPFDKDFPQQKDWDDDVPDIDIDGDIDGDDPDPPDDDDDDLVCCVVGRYDPSVVSVSVSCPVSDPD

Sequence (92 aa):
KGMMELPMTPLSNKKWNSVSLVKHYPLKCDWEDKNIFVSTLLSGFQLEMHILFSKINNQRNGEWISLNNIGNYAVPSIFKKVISKIEKNLII

Solvent-accessible surface area (backbone atoms only — not comparable to full-atom values): 6442 Å² total; per-residue (Å²): 134,75,77,53,81,78,95,69,67,81,91,62,100,58,85,83,48,79,79,65,47,65,80,53,52,94,61,100,66,68,71,43,78,75,85,45,72,49,75,45,82,50,98,93,47,76,49,77,44,76,53,70,45,67,79,78,94,74,75,87,76,74,88,89,74,59,78,92,54,49,83,84,49,55,58,52,72,69,56,52,54,49,50,57,52,46,63,74,71,46,88,123

Secondary structure (DSSP, 8-state):
--------PPP-SSPPPHHHHGGG-SSSS-EEEEEEEEEEEETTEEEEEEEEEE--S---SS----GGGGGGS---HHHHHHHHHHHHH---

pLDDT: mean 86.61, std 7.25, range [49.22, 93.06]